Protein AF-A0A8J5MCW6-F1 (afdb_monomer)

Radius of gyration: 15.03 Å; Cα contacts (8 Å, |Δi|>4): 127; chains: 1; bounding box: 29×41×36 Å

Foldseek 3Di:
DAWQAAFWKKWKADQDQAEGEPVRTDIDGDHHGDDDDDDPSIDMDGDDDPDDTDDDDDDDDDPPDDDDPPPDDDDGYYDHPPDPDDPPPDDDPD

Mean predicted aligned error: 8.99 Å

Organism: NCBI:txid2496075

Sequence (94 aa):
VIVLQNNTSICGFGWNAQIALRSEREEIRLNKGDILMFRDDFIYSPVGYSSPNVCLHAYLDMPVYERDELHQTQLVPYINNDKPKRDDDRFCFA

Secondary structure (DSSP, 8-state):
-EE-STTEEEEE--S-SS-EEGGG-EEEEE-TT-B----TT--EEEPP-SS---EE------TT----TT-PPPP--EE---SPPPTT------

Solvent-accessible surface area (backbone atoms only — not comparable to full-atom values): 6326 Å² total; per-residue (Å²): 61,40,31,71,38,66,81,39,51,35,39,37,35,59,86,44,103,64,54,43,46,54,78,53,56,42,80,47,79,39,40,55,74,40,72,54,84,78,63,91,69,58,45,69,45,78,60,93,64,99,59,92,82,58,71,47,83,72,83,91,74,55,97,88,55,82,75,60,95,77,75,61,89,77,88,58,56,75,43,86,61,85,59,89,80,70,93,77,83,67,82,80,88,126

Structure (mmCIF, N/CA/C/O backbone):
data_AF-A0A8J5MCW6-F1
#
_entry.id   AF-A0A8J5MCW6-F1
#
loop_
_atom_site.group_PDB
_atom_site.id
_atom_site.type_symbol
_atom_site.label_atom_id
_atom_site.label_alt_id
_atom_site.label_comp_id
_atom_site.label_asym_id
_atom_site.label_entity_id
_atom_site.label_seq_id
_atom_site.pdbx_PDB_ins_code
_atom_site.Cartn_x
_atom_site.Cartn_y
_atom_site.Cartn_z
_atom_site.occupancy
_atom_site.B_iso_or_equiv
_atom_site.auth_seq_id
_atom_site.auth_comp_id
_atom_site.auth_asym_id
_atom_site.auth_atom_id
_atom_site.pdbx_PDB_model_num
ATOM 1 N N . VAL A 1 1 ? -3.214 -3.193 -2.977 1.00 84.56 1 VAL A N 1
ATOM 2 C CA . VAL A 1 1 ? -3.631 -3.331 -1.562 1.00 84.56 1 VAL A CA 1
ATOM 3 C C . VAL A 1 1 ? -5.141 -3.443 -1.496 1.00 84.56 1 VAL A C 1
ATOM 5 O O . VAL A 1 1 ? -5.817 -2.621 -2.098 1.00 84.56 1 VAL A O 1
ATOM 8 N N . ILE A 1 2 ? -5.662 -4.455 -0.805 1.00 90.75 2 ILE A N 1
ATOM 9 C CA . ILE A 1 2 ? -7.097 -4.631 -0.550 1.00 90.75 2 ILE A CA 1
ATOM 10 C C . ILE A 1 2 ? -7.353 -4.340 0.924 1.00 90.75 2 ILE A C 1
ATOM 12 O O . ILE A 1 2 ? -6.688 -4.904 1.798 1.00 90.75 2 IL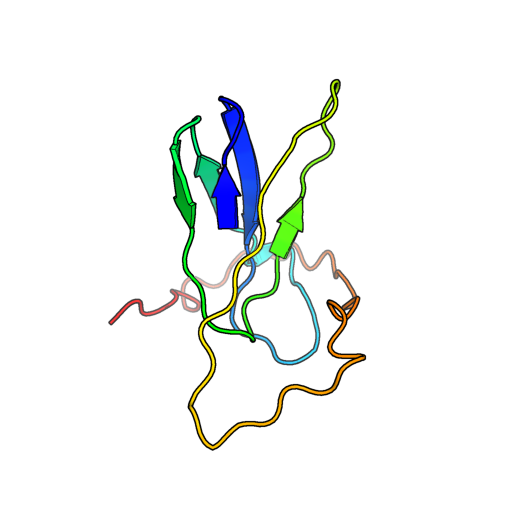E A O 1
ATOM 16 N N . VAL A 1 3 ? -8.322 -3.473 1.192 1.00 92.31 3 VAL A N 1
ATOM 17 C CA . VAL A 1 3 ? -8.625 -2.998 2.538 1.00 92.31 3 VAL A CA 1
ATOM 18 C C . VAL A 1 3 ? -9.696 -3.863 3.197 1.00 92.31 3 VAL A C 1
ATOM 20 O O . VAL A 1 3 ? -10.795 -4.029 2.666 1.00 92.31 3 VAL A O 1
ATOM 23 N N . LEU A 1 4 ? -9.404 -4.399 4.387 1.00 91.69 4 LEU A N 1
ATOM 24 C CA . LEU A 1 4 ? -10.339 -5.262 5.124 1.00 91.69 4 LEU A CA 1
ATOM 25 C C . LEU A 1 4 ? -11.127 -4.523 6.218 1.00 91.69 4 LEU A C 1
ATOM 27 O O . LEU A 1 4 ? -11.996 -5.124 6.857 1.00 91.69 4 LEU A O 1
ATOM 31 N N . GLN A 1 5 ? -10.854 -3.232 6.431 1.00 91.19 5 GLN A N 1
ATOM 32 C CA . GLN A 1 5 ? -11.467 -2.415 7.480 1.00 91.19 5 GLN A CA 1
ATOM 33 C C . GLN A 1 5 ? -11.846 -1.013 6.999 1.00 91.19 5 GLN A C 1
ATOM 35 O O . GLN A 1 5 ? -11.161 -0.407 6.180 1.00 91.19 5 GLN A O 1
ATOM 40 N N . ASN A 1 6 ? -12.932 -0.475 7.551 1.00 91.25 6 ASN A N 1
ATOM 41 C CA . ASN A 1 6 ? -13.337 0.902 7.282 1.00 91.25 6 ASN A CA 1
ATOM 42 C C . ASN A 1 6 ? -12.334 1.899 7.856 1.00 91.25 6 ASN A C 1
ATOM 44 O O . ASN A 1 6 ? -11.671 1.607 8.851 1.00 91.25 6 ASN A O 1
ATOM 48 N N . ASN A 1 7 ? -12.300 3.095 7.268 1.00 90.50 7 ASN A N 1
ATOM 49 C CA . ASN A 1 7 ? -11.458 4.192 7.735 1.00 90.50 7 ASN A CA 1
ATOM 50 C C . ASN A 1 7 ? -9.958 3.837 7.769 1.00 90.50 7 ASN A C 1
ATOM 52 O O . ASN A 1 7 ? -9.220 4.244 8.667 1.00 90.50 7 ASN A O 1
ATOM 56 N N . THR A 1 8 ? -9.516 3.059 6.782 1.00 89.88 8 THR A N 1
ATOM 57 C CA . THR A 1 8 ? -8.098 2.803 6.537 1.00 89.88 8 THR A CA 1
ATOM 58 C C . THR A 1 8 ? -7.504 4.040 5.873 1.00 89.88 8 THR A C 1
ATOM 60 O O . THR A 1 8 ? -8.028 4.520 4.872 1.00 89.88 8 THR A O 1
ATOM 63 N N . SER A 1 9 ? -6.429 4.576 6.439 1.00 90.62 9 SER A N 1
ATOM 64 C CA . SER A 1 9 ? -5.703 5.736 5.934 1.00 90.62 9 SER A CA 1
ATOM 65 C C . SER A 1 9 ? -4.252 5.372 5.608 1.00 90.62 9 SER A C 1
ATOM 67 O O . SER A 1 9 ? -3.539 4.723 6.380 1.00 90.62 9 SER A O 1
ATOM 69 N N . ILE A 1 10 ? -3.813 5.767 4.421 1.00 88.69 10 ILE A N 1
ATOM 70 C CA . ILE A 1 10 ? -2.455 5.549 3.930 1.00 88.69 10 ILE A CA 1
ATOM 71 C C . ILE A 1 10 ? -1.879 6.914 3.572 1.00 88.69 10 ILE A C 1
ATOM 73 O O . ILE A 1 10 ? -2.521 7.701 2.879 1.00 88.69 10 ILE A O 1
ATOM 77 N N . CYS A 1 11 ? -0.663 7.194 4.037 1.00 88.94 11 CYS A N 1
ATOM 78 C CA . CYS A 1 11 ? 0.099 8.334 3.539 1.00 88.94 11 CYS A CA 1
ATOM 79 C C . CYS A 1 11 ? 0.818 7.899 2.265 1.00 88.94 11 CYS A C 1
ATOM 81 O O . CYS A 1 11 ? 1.682 7.025 2.336 1.00 88.94 11 CYS A O 1
ATOM 83 N N . GLY A 1 12 ? 0.450 8.491 1.135 1.00 89.00 12 GLY A N 1
ATOM 84 C CA . GLY A 1 12 ? 1.158 8.364 -0.131 1.00 89.00 12 GLY A CA 1
ATOM 85 C C . GLY A 1 12 ? 2.145 9.508 -0.316 1.00 89.00 12 GLY A C 1
ATOM 86 O O . GLY A 1 12 ? 1.913 10.624 0.157 1.00 89.00 12 GLY A O 1
ATOM 87 N N . PHE A 1 13 ? 3.239 9.226 -1.006 1.00 85.19 13 PHE A N 1
ATOM 88 C CA . PHE A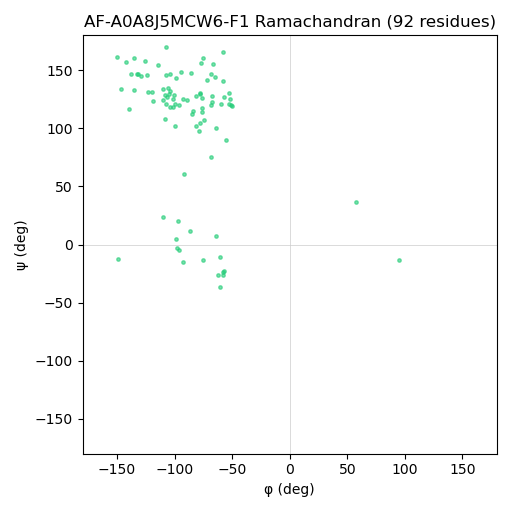 1 13 ? 4.222 10.220 -1.410 1.00 85.19 13 PHE A CA 1
ATOM 89 C C . PHE A 1 13 ? 4.444 10.134 -2.915 1.00 85.19 13 PHE A C 1
ATOM 91 O O . PHE A 1 13 ? 4.169 9.110 -3.546 1.00 85.19 13 PHE A O 1
ATOM 98 N N . GLY A 1 14 ? 4.933 11.233 -3.478 1.00 71.06 14 GLY A N 1
ATOM 99 C CA . GLY A 1 14 ? 5.300 11.308 -4.876 1.00 71.06 14 GLY A CA 1
ATOM 100 C C . GLY A 1 14 ? 6.337 10.289 -5.306 1.00 71.06 14 GLY A C 1
ATOM 101 O O . GLY A 1 14 ? 7.044 9.694 -4.491 1.00 71.06 14 GLY A O 1
ATOM 102 N N . TRP A 1 15 ? 6.471 10.149 -6.623 1.00 69.62 15 TRP A N 1
ATOM 103 C CA . TRP A 1 15 ? 7.590 9.430 -7.206 1.00 69.62 15 TRP A CA 1
ATOM 104 C C . TRP A 1 15 ? 8.900 10.152 -6.879 1.00 69.62 15 TRP A C 1
ATOM 106 O O . TRP A 1 15 ? 9.258 11.146 -7.507 1.00 69.62 15 TRP A O 1
ATOM 116 N N . ASN A 1 16 ? 9.617 9.643 -5.886 1.00 62.97 16 ASN A N 1
ATOM 117 C CA . ASN A 1 16 ? 10.961 10.078 -5.565 1.00 62.97 16 ASN A CA 1
ATOM 118 C C . ASN A 1 16 ? 11.763 8.827 -5.228 1.00 62.97 16 ASN A C 1
ATOM 120 O O . ASN A 1 16 ? 11.432 8.111 -4.292 1.00 62.97 16 ASN A O 1
ATOM 124 N N . ALA A 1 17 ? 12.793 8.529 -6.016 1.00 60.09 17 ALA A N 1
ATOM 125 C CA . ALA A 1 17 ? 13.438 7.218 -6.019 1.00 60.09 17 ALA A CA 1
ATOM 126 C C . ALA A 1 17 ? 14.061 6.802 -4.670 1.00 60.09 17 ALA A C 1
ATOM 128 O O . ALA A 1 17 ? 14.508 5.663 -4.553 1.00 60.09 17 ALA A O 1
ATOM 129 N N . GLN A 1 18 ? 14.175 7.705 -3.683 1.00 74.25 18 GLN A N 1
ATOM 130 C CA . GLN A 1 18 ? 14.942 7.438 -2.461 1.00 74.25 18 GLN A CA 1
ATOM 131 C C . GLN A 1 18 ? 14.442 8.126 -1.179 1.00 74.25 18 GLN A C 1
ATOM 133 O O . GLN A 1 18 ? 14.948 7.784 -0.115 1.00 74.25 18 GLN A O 1
ATOM 138 N N . ILE A 1 19 ? 13.523 9.105 -1.222 1.00 80.94 19 ILE A N 1
ATOM 139 C CA . ILE A 1 19 ? 13.180 9.931 -0.042 1.00 80.94 19 ILE A CA 1
ATOM 140 C C . ILE A 1 19 ? 11.698 10.337 -0.046 1.00 80.94 19 ILE A C 1
ATOM 142 O O . ILE A 1 19 ? 11.202 10.857 -1.039 1.00 80.94 19 ILE A O 1
ATOM 146 N N . ALA A 1 20 ? 11.021 10.196 1.097 1.00 84.94 20 ALA A N 1
ATOM 147 C CA . ALA A 1 20 ? 9.672 10.713 1.327 1.00 84.94 20 ALA A CA 1
ATOM 148 C C . ALA A 1 20 ? 9.708 12.151 1.880 1.00 84.94 20 ALA A C 1
ATOM 150 O O . ALA A 1 20 ? 10.303 12.402 2.933 1.00 84.94 20 ALA A O 1
ATOM 151 N N . LEU A 1 21 ? 9.041 13.095 1.209 1.00 84.88 21 LEU A N 1
ATOM 152 C CA . LEU A 1 21 ? 8.959 14.498 1.630 1.00 84.88 21 LEU A CA 1
ATOM 153 C C . LEU A 1 21 ? 7.598 14.819 2.255 1.00 84.88 21 LEU A C 1
ATOM 155 O O . LEU A 1 21 ? 6.550 14.525 1.684 1.00 84.88 21 LEU A O 1
ATOM 159 N N . ARG A 1 22 ? 7.590 15.479 3.420 1.00 83.19 22 ARG A N 1
ATOM 160 C CA . ARG A 1 22 ? 6.339 15.855 4.104 1.00 83.19 22 ARG A CA 1
ATOM 161 C C . ARG A 1 22 ? 5.448 16.780 3.269 1.00 83.19 22 ARG A C 1
ATOM 163 O O . ARG A 1 22 ? 4.228 16.634 3.319 1.00 83.19 22 ARG A O 1
ATOM 170 N N . SER A 1 23 ? 6.037 17.698 2.501 1.00 81.12 23 SER A N 1
ATOM 171 C CA . SER A 1 23 ? 5.307 18.645 1.647 1.00 81.12 23 SER A CA 1
ATOM 172 C C . SER A 1 23 ? 4.472 17.976 0.548 1.00 81.12 23 SER A C 1
ATOM 174 O O . SER A 1 23 ? 3.475 18.556 0.111 1.00 81.12 23 SER A O 1
ATOM 176 N N . GLU A 1 24 ? 4.877 16.774 0.129 1.00 81.12 24 GLU A N 1
ATOM 177 C CA . GLU A 1 24 ? 4.266 15.958 -0.932 1.00 81.12 24 GLU A CA 1
ATOM 178 C C . GLU A 1 24 ? 3.335 14.873 -0.382 1.00 81.12 24 GLU A C 1
ATOM 180 O O . GLU A 1 24 ? 2.846 14.027 -1.127 1.00 81.12 24 GLU A O 1
ATOM 185 N N . ARG A 1 25 ? 3.112 14.856 0.936 1.00 86.50 25 ARG A N 1
ATOM 186 C CA . ARG A 1 25 ? 2.273 13.848 1.572 1.00 86.50 25 ARG A CA 1
ATOM 187 C C . ARG A 1 25 ? 0.812 14.036 1.171 1.00 86.50 25 ARG A C 1
ATOM 189 O O . ARG A 1 25 ? 0.189 15.030 1.547 1.00 86.50 25 ARG A O 1
ATOM 196 N N . GLU A 1 26 ? 0.260 13.012 0.544 1.00 87.38 26 GLU A N 1
ATOM 197 C CA . GLU A 1 26 ? -1.158 12.874 0.219 1.00 87.38 26 GLU A CA 1
ATOM 198 C C . GLU A 1 26 ? -1.793 11.837 1.159 1.00 87.38 26 GLU A C 1
ATOM 200 O O . GLU A 1 26 ? -1.217 10.777 1.417 1.00 87.38 26 GLU A O 1
ATOM 205 N N . GLU A 1 27 ? -2.972 12.134 1.710 1.00 90.38 27 GLU A N 1
ATOM 206 C CA . GLU A 1 27 ? -3.714 11.175 2.537 1.00 90.38 27 GLU A CA 1
ATOM 207 C C . GLU A 1 27 ? -4.760 10.453 1.685 1.00 90.38 27 GLU A C 1
ATOM 209 O O . GLU A 1 27 ? -5.687 11.071 1.164 1.00 90.38 27 GLU A O 1
ATOM 214 N N . ILE A 1 28 ? -4.647 9.130 1.597 1.00 91.50 28 ILE A N 1
ATOM 215 C CA . ILE A 1 28 ? -5.593 8.274 0.883 1.00 91.50 28 ILE A CA 1
ATOM 216 C C . ILE A 1 28 ? -6.476 7.577 1.914 1.00 91.50 28 ILE A C 1
ATOM 218 O O . ILE A 1 28 ? -5.983 6.806 2.739 1.00 91.50 28 ILE A O 1
ATOM 222 N N . ARG A 1 29 ? -7.786 7.833 1.858 1.00 93.38 29 ARG A N 1
ATOM 223 C CA . ARG A 1 29 ? -8.781 7.217 2.748 1.00 93.38 29 ARG A CA 1
ATOM 224 C C . ARG A 1 29 ? -9.567 6.145 2.015 1.00 93.38 29 ARG A C 1
ATOM 226 O O . ARG A 1 29 ? -10.102 6.396 0.940 1.00 93.38 29 ARG A O 1
ATOM 233 N N . LEU A 1 30 ? -9.645 4.974 2.630 1.00 93.19 30 LEU A N 1
ATOM 234 C CA . LEU A 1 30 ? -10.217 3.760 2.069 1.00 93.19 30 LEU A CA 1
ATOM 235 C C . LEU A 1 30 ? -11.173 3.117 3.076 1.00 93.19 30 LEU A C 1
ATOM 237 O O . LEU A 1 30 ? -10.961 3.150 4.293 1.00 93.19 30 LEU A O 1
ATOM 241 N N . ASN A 1 31 ? -12.219 2.492 2.559 1.00 94.06 31 ASN A N 1
ATOM 242 C CA . ASN A 1 3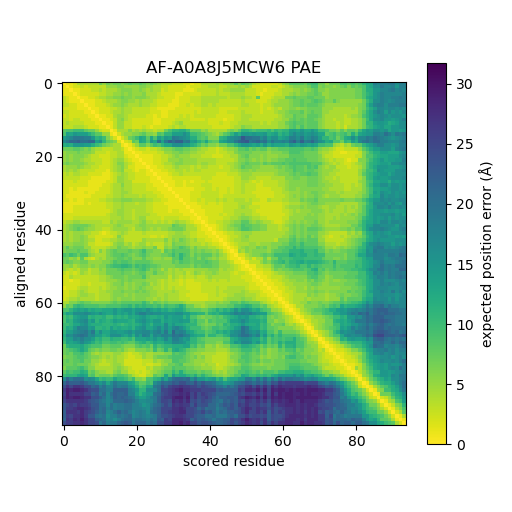1 ? -13.165 1.691 3.314 1.00 94.06 31 ASN A CA 1
ATOM 243 C C . ASN A 1 31 ? -12.986 0.199 3.034 1.00 94.06 31 ASN A C 1
ATOM 245 O O . ASN A 1 31 ? -12.248 -0.219 2.143 1.00 94.06 31 ASN A O 1
ATOM 249 N N . LYS A 1 32 ? -13.666 -0.631 3.828 1.00 94.50 32 LYS A N 1
ATOM 250 C CA . LYS A 1 32 ? -13.643 -2.079 3.639 1.00 94.50 32 LYS A CA 1
ATOM 251 C C . LYS A 1 32 ? -14.119 -2.432 2.227 1.00 94.50 32 LYS A C 1
ATOM 253 O O . LYS A 1 32 ? -15.231 -2.081 1.847 1.00 94.50 32 LYS A O 1
ATOM 258 N N . GLY A 1 33 ? -13.307 -3.208 1.516 1.00 93.44 33 GLY A N 1
ATOM 259 C CA . GLY A 1 33 ? -13.565 -3.629 0.140 1.00 93.44 33 GLY A CA 1
ATOM 260 C C . GLY A 1 33 ? -12.916 -2.737 -0.917 1.00 93.44 33 GLY A C 1
ATOM 261 O O . GLY A 1 33 ? -12.807 -3.177 -2.059 1.00 93.44 33 GLY A O 1
ATOM 262 N N . ASP A 1 34 ? -12.428 -1.549 -0.550 1.00 95.00 34 ASP A N 1
ATOM 263 C CA . ASP A 1 34 ? -11.704 -0.695 -1.486 1.00 95.00 34 ASP A CA 1
ATOM 264 C C . ASP A 1 34 ? -10.350 -1.314 -1.855 1.00 95.00 34 ASP A C 1
ATOM 266 O O . ASP A 1 34 ? -9.681 -1.985 -1.053 1.00 95.00 34 ASP A O 1
ATOM 270 N N . ILE A 1 35 ? -9.944 -1.063 -3.098 1.00 92.81 35 ILE A N 1
ATOM 271 C CA . ILE A 1 35 ? -8.690 -1.545 -3.666 1.00 92.81 35 ILE A CA 1
ATOM 272 C C . ILE A 1 35 ? -7.849 -0.336 -4.056 1.00 92.81 35 ILE A C 1
ATOM 274 O O . ILE A 1 35 ? -8.263 0.493 -4.861 1.00 92.81 35 ILE A O 1
ATOM 278 N N . LEU A 1 36 ? -6.639 -0.275 -3.512 1.00 90.00 36 LEU A N 1
ATOM 279 C CA . LEU A 1 36 ? -5.618 0.679 -3.914 1.00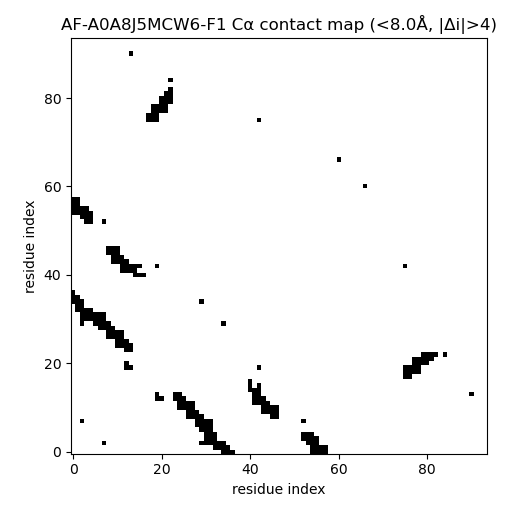 90.00 36 LEU A CA 1
ATOM 280 C C . LEU A 1 36 ? -4.600 -0.028 -4.818 1.00 90.00 36 LEU A C 1
ATOM 282 O O . LEU A 1 36 ? -3.934 -0.975 -4.386 1.00 90.00 36 LEU A O 1
ATOM 286 N N . MET A 1 37 ? -4.479 0.431 -6.063 1.00 90.81 37 MET A N 1
ATOM 287 C CA . MET A 1 37 ? -3.481 -0.031 -7.032 1.00 90.81 37 MET A CA 1
ATOM 288 C C . MET A 1 37 ? -2.452 1.074 -7.269 1.00 90.81 37 MET A C 1
ATOM 290 O O . MET A 1 37 ? -2.822 2.228 -7.462 1.00 90.81 37 MET A O 1
ATOM 294 N N . PHE A 1 38 ? -1.172 0.717 -7.256 1.00 85.62 38 PHE A N 1
ATOM 295 C CA . PHE A 1 38 ? -0.060 1.633 -7.498 1.00 85.62 38 PHE A CA 1
ATOM 296 C C . PHE A 1 38 ? 1.114 0.889 -8.139 1.00 85.62 38 PHE A C 1
ATOM 298 O O . PHE A 1 38 ? 1.175 -0.342 -8.088 1.00 85.62 38 PHE A O 1
ATOM 305 N N . ARG A 1 39 ? 2.026 1.644 -8.756 1.00 82.81 39 ARG A N 1
ATOM 306 C CA . ARG A 1 39 ? 3.285 1.138 -9.323 1.00 82.81 39 ARG A CA 1
ATOM 307 C C . ARG A 1 39 ? 4.305 0.875 -8.207 1.0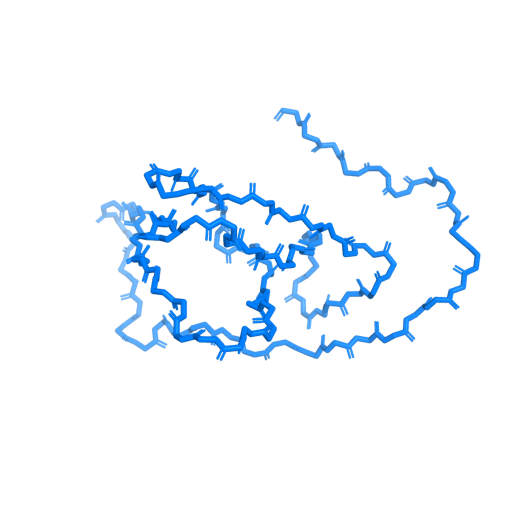0 82.81 39 ARG A C 1
ATOM 309 O O . ARG A 1 39 ? 4.172 1.456 -7.136 1.00 82.81 39 ARG A O 1
ATOM 316 N N . ASP A 1 40 ? 5.290 -0.003 -8.424 1.00 77.88 40 ASP A N 1
ATOM 317 C CA . ASP A 1 40 ? 6.212 -0.444 -7.353 1.00 77.88 40 ASP A CA 1
ATOM 318 C C . ASP A 1 40 ? 6.982 0.699 -6.673 1.00 77.88 40 ASP A C 1
ATOM 320 O O . ASP A 1 40 ? 7.306 0.611 -5.492 1.00 77.88 40 ASP A O 1
ATOM 324 N N . ASP A 1 41 ? 7.184 1.796 -7.397 1.00 78.19 41 ASP A N 1
ATOM 325 C CA . ASP A 1 41 ? 7.921 2.975 -6.960 1.00 78.19 41 ASP A CA 1
ATOM 326 C C . ASP A 1 41 ? 7.057 3.984 -6.190 1.00 78.19 41 ASP A C 1
ATOM 328 O O . ASP A 1 41 ? 7.476 5.114 -5.928 1.00 78.19 41 ASP A O 1
ATOM 332 N N . PHE A 1 42 ? 5.844 3.579 -5.814 1.00 83.94 42 PHE A N 1
ATOM 333 C CA . PHE A 1 42 ? 4.998 4.323 -4.900 1.00 83.94 42 PHE A CA 1
ATOM 334 C C . PHE A 1 42 ? 5.493 4.156 -3.464 1.00 83.94 42 PHE A C 1
ATOM 336 O O . PHE A 1 42 ? 5.408 3.080 -2.868 1.00 83.94 42 PHE A O 1
ATOM 343 N N . ILE A 1 43 ? 5.958 5.254 -2.875 1.00 84.19 43 ILE A N 1
ATOM 344 C CA . ILE A 1 43 ? 6.295 5.290 -1.457 1.00 84.19 43 ILE A CA 1
ATOM 345 C C . ILE A 1 43 ? 5.010 5.506 -0.663 1.00 84.19 43 ILE A C 1
ATOM 347 O O . ILE A 1 43 ? 4.275 6.472 -0.880 1.00 84.19 43 ILE A O 1
ATOM 351 N N . TYR A 1 44 ? 4.767 4.640 0.316 1.00 85.75 44 TYR A N 1
ATOM 352 C CA . TYR A 1 44 ? 3.655 4.804 1.238 1.00 85.75 44 TYR A CA 1
ATOM 353 C C . TYR A 1 44 ? 4.014 4.391 2.656 1.00 85.75 44 TYR A C 1
ATOM 355 O O . TYR A 1 44 ? 4.921 3.595 2.894 1.00 85.75 44 TYR A O 1
ATOM 363 N N . SER A 1 45 ? 3.268 4.938 3.610 1.00 82.31 45 SER A N 1
ATOM 364 C CA . SER A 1 45 ? 3.373 4.584 5.019 1.00 82.31 45 SER A CA 1
ATOM 365 C C . SER A 1 45 ? 1.978 4.404 5.621 1.00 82.31 45 SER A C 1
ATOM 367 O O . SER A 1 45 ? 1.102 5.250 5.385 1.00 82.31 45 SER A O 1
ATOM 369 N N . PRO A 1 46 ? 1.729 3.320 6.382 1.00 75.06 46 PRO A N 1
ATOM 370 C CA . PRO A 1 46 ? 0.505 3.204 7.158 1.00 75.06 46 PRO A CA 1
ATOM 371 C C . PRO A 1 46 ? 0.475 4.289 8.239 1.00 75.06 46 PRO A C 1
ATOM 373 O O . PRO A 1 46 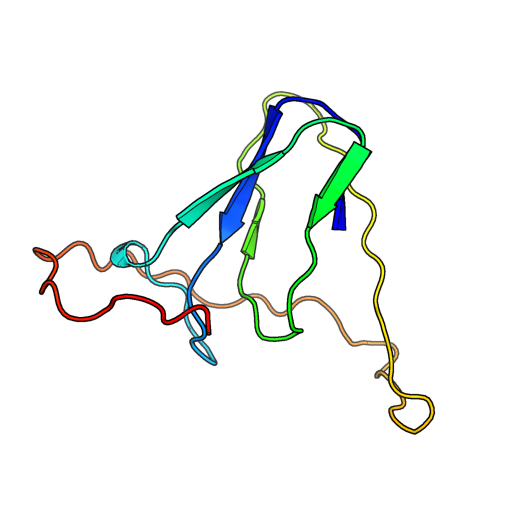? 1.500 4.633 8.831 1.00 75.06 46 PRO A O 1
ATOM 376 N N . VAL A 1 47 ? -0.709 4.822 8.532 1.00 78.44 47 VAL A N 1
ATOM 377 C CA . VAL A 1 47 ? -0.866 5.699 9.699 1.00 78.44 47 VAL A CA 1
ATOM 378 C C . VAL A 1 47 ? -0.873 4.885 10.995 1.00 78.44 47 VAL A C 1
ATOM 380 O O . VAL A 1 47 ? -1.123 3.680 10.996 1.00 78.44 47 VAL A O 1
ATOM 383 N N . GLY A 1 48 ? -0.611 5.547 12.122 1.00 77.88 48 GLY A N 1
ATOM 384 C CA . GLY A 1 48 ? -0.813 4.934 13.432 1.00 77.88 48 GLY A CA 1
ATOM 385 C C . GLY A 1 48 ? -2.302 4.703 13.688 1.00 77.88 48 GLY A C 1
ATOM 386 O O . GLY A 1 48 ? -3.084 5.653 13.663 1.00 77.88 48 GLY A O 1
ATOM 387 N N . TYR A 1 49 ? -2.687 3.457 13.957 1.00 78.88 49 TYR A N 1
ATOM 388 C CA . TYR A 1 49 ? -4.055 3.090 14.320 1.00 78.88 49 TYR A CA 1
ATOM 389 C C . TYR A 1 49 ? -4.151 2.744 15.807 1.00 78.88 49 TYR A C 1
ATOM 391 O O . TYR A 1 49 ? -3.231 2.164 16.381 1.00 78.88 49 TYR A O 1
ATOM 399 N N . SER A 1 50 ? -5.288 3.064 16.429 1.00 82.00 50 SER A N 1
ATOM 400 C CA . SER A 1 50 ? -5.603 2.654 17.807 1.00 82.00 50 SER A CA 1
ATOM 401 C C . SER A 1 50 ? -6.002 1.176 17.923 1.00 82.00 50 SER A C 1
ATOM 403 O O . SER A 1 50 ? -6.037 0.632 19.025 1.00 82.00 50 SER A O 1
ATOM 405 N N . SER A 1 51 ? -6.292 0.522 16.797 1.00 80.25 51 SER A N 1
ATOM 406 C CA . SER A 1 51 ? -6.622 -0.898 16.676 1.00 80.25 51 SER A CA 1
ATOM 407 C C . SER A 1 51 ? -5.864 -1.526 15.497 1.00 80.25 51 SER A C 1
ATOM 409 O O . SER A 1 51 ? -5.412 -0.801 14.609 1.00 80.25 51 SER A O 1
ATOM 411 N N . PRO A 1 52 ? -5.711 -2.863 15.444 1.00 84.56 52 PRO A N 1
ATOM 412 C CA . PRO A 1 52 ? -5.068 -3.517 14.308 1.00 84.56 52 PRO A CA 1
ATOM 413 C C . PRO A 1 52 ? -5.818 -3.222 13.006 1.00 84.56 52 PRO A C 1
ATOM 415 O O . PRO A 1 52 ? -6.991 -3.577 12.891 1.00 84.56 52 PRO A O 1
ATOM 418 N N . ASN A 1 53 ? -5.137 -2.621 12.030 1.00 83.62 53 ASN A N 1
ATOM 419 C CA . ASN A 1 53 ? -5.643 -2.421 10.675 1.00 83.62 53 ASN A CA 1
ATOM 420 C C . ASN A 1 53 ? -5.068 -3.502 9.751 1.00 83.62 53 ASN A C 1
ATOM 422 O O . ASN A 1 53 ? -3.850 -3.646 9.650 1.00 83.62 53 ASN A O 1
ATOM 426 N N . VAL A 1 54 ? -5.938 -4.294 9.116 1.00 85.81 54 VAL A N 1
ATOM 427 C CA . VAL A 1 54 ? -5.521 -5.425 8.272 1.00 85.81 54 VAL A CA 1
ATOM 428 C C . VAL A 1 54 ? -5.720 -5.082 6.798 1.00 85.81 54 VAL A C 1
ATOM 430 O O . VAL A 1 54 ? -6.825 -4.733 6.376 1.00 85.81 54 VAL A O 1
ATOM 433 N N . CYS A 1 55 ? -4.655 -5.247 6.017 1.00 85.50 55 CYS A N 1
ATOM 434 C CA . CYS A 1 55 ? -4.629 -5.050 4.571 1.00 85.50 55 CYS A CA 1
ATOM 435 C C . CYS A 1 55 ? -4.005 -6.270 3.879 1.00 85.50 55 CYS A C 1
ATOM 437 O O . CYS A 1 55 ? -3.078 -6.880 4.410 1.00 85.50 55 CYS A O 1
ATOM 439 N N . LEU A 1 56 ? -4.492 -6.615 2.684 1.00 86.31 56 LEU A N 1
ATOM 440 C CA . LEU A 1 56 ? -3.874 -7.633 1.829 1.00 86.31 56 LEU A CA 1
ATOM 441 C C . LEU A 1 56 ? -3.041 -6.964 0.740 1.00 86.31 56 LEU A C 1
ATOM 443 O O . LEU A 1 56 ? -3.527 -6.096 0.009 1.00 86.31 56 LEU A O 1
ATOM 447 N N . HIS A 1 57 ? -1.791 -7.393 0.613 1.00 86.31 57 HIS A N 1
ATOM 448 C CA . HIS A 1 57 ? -0.883 -6.937 -0.430 1.00 86.31 57 HIS A CA 1
ATOM 449 C C . HIS A 1 57 ? -0.824 -8.007 -1.515 1.00 86.31 57 HIS A C 1
ATOM 451 O O . HIS A 1 57 ? -0.577 -9.177 -1.237 1.00 86.31 57 HIS A O 1
ATOM 457 N N . ALA A 1 58 ? -1.110 -7.592 -2.743 1.00 85.00 58 ALA A N 1
ATOM 458 C CA . ALA A 1 58 ? -1.052 -8.425 -3.929 1.00 85.00 58 ALA A CA 1
ATOM 459 C C . ALA A 1 58 ? -0.281 -7.655 -4.994 1.00 85.00 58 ALA A C 1
ATOM 461 O O . ALA A 1 58 ? -0.371 -6.424 -5.055 1.00 85.00 58 ALA A O 1
ATOM 462 N N . TYR A 1 59 ? 0.452 -8.392 -5.814 1.00 83.69 59 TYR A N 1
ATOM 463 C CA . TYR A 1 59 ? 1.346 -7.841 -6.813 1.00 83.69 59 TYR A CA 1
ATOM 464 C C . TYR A 1 59 ? 0.985 -8.384 -8.194 1.00 83.69 59 TYR A C 1
ATOM 466 O O . TYR A 1 59 ? 0.544 -9.526 -8.320 1.00 83.69 59 TYR A O 1
ATOM 474 N N . LEU A 1 60 ? 1.156 -7.549 -9.217 1.00 85.56 60 LEU A N 1
ATOM 475 C CA . LEU A 1 60 ? 0.971 -7.926 -10.614 1.00 85.56 60 LEU A CA 1
ATOM 476 C C . LEU A 1 60 ? 2.347 -7.986 -11.274 1.00 85.56 60 LEU A C 1
ATOM 478 O O . LEU A 1 60 ? 2.961 -6.946 -11.502 1.00 85.56 60 LEU A O 1
ATOM 482 N N . ASP A 1 61 ? 2.812 -9.198 -11.562 1.00 81.75 61 ASP A N 1
ATOM 483 C CA . ASP A 1 61 ? 4.123 -9.433 -12.167 1.00 81.75 61 ASP A CA 1
ATOM 484 C C . ASP A 1 61 ? 4.003 -9.660 -13.663 1.00 81.75 61 ASP A C 1
ATOM 486 O O . ASP A 1 61 ? 3.061 -10.297 -14.144 1.00 81.75 61 ASP A O 1
ATOM 490 N N . MET A 1 62 ? 4.984 -9.160 -14.415 1.00 80.94 62 MET A N 1
ATOM 491 C CA . MET A 1 62 ? 5.129 -9.589 -15.798 1.00 80.94 62 MET A CA 1
ATOM 492 C C . MET A 1 62 ? 5.647 -11.033 -15.830 1.00 80.94 62 MET A C 1
ATOM 494 O O . MET A 1 62 ? 6.546 -11.356 -15.061 1.00 80.94 62 MET A O 1
ATOM 498 N N . PRO A 1 63 ? 5.175 -11.888 -16.757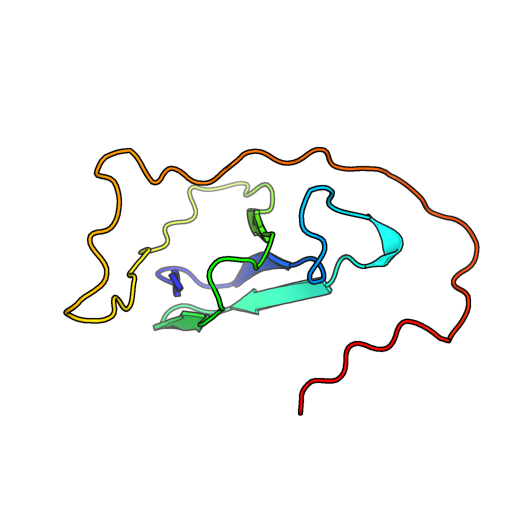 1.00 78.12 63 PRO A N 1
ATOM 499 C CA . PRO A 1 63 ? 5.591 -13.294 -16.831 1.00 78.12 63 PRO A CA 1
ATOM 500 C C . PRO A 1 63 ? 7.103 -13.510 -16.991 1.00 78.12 63 PRO A C 1
ATOM 502 O O . PRO A 1 63 ? 7.608 -14.584 -16.697 1.00 78.12 63 PRO A O 1
ATOM 505 N N . VAL A 1 64 ? 7.810 -12.498 -17.500 1.00 82.75 64 VAL A N 1
ATOM 506 C CA . VAL A 1 64 ? 9.264 -12.496 -17.722 1.00 82.75 64 VAL A CA 1
ATOM 507 C C . VAL A 1 64 ? 10.049 -11.849 -16.577 1.00 82.75 64 VAL A C 1
ATOM 509 O O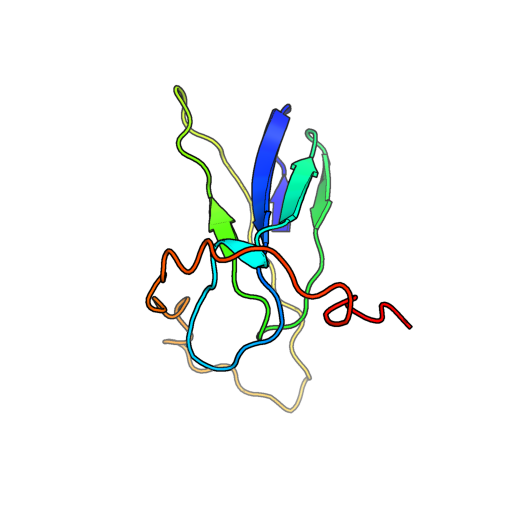 . VAL A 1 64 ? 11.274 -11.806 -16.627 1.00 82.75 64 VAL A O 1
ATOM 512 N N . TYR A 1 65 ? 9.357 -11.295 -15.582 1.00 75.69 65 TYR A N 1
ATOM 513 C CA . TYR A 1 65 ? 9.960 -10.644 -14.430 1.00 75.69 65 TYR A CA 1
ATOM 514 C C . TYR A 1 65 ? 9.962 -11.618 -13.252 1.00 75.69 65 TYR A C 1
ATOM 516 O O . TYR A 1 65 ? 8.937 -11.829 -12.605 1.00 75.69 65 TYR A O 1
ATOM 524 N N . GLU A 1 66 ? 11.119 -12.213 -12.974 1.00 74.31 66 GLU A N 1
ATOM 525 C CA . GLU A 1 66 ? 11.330 -12.938 -11.723 1.00 74.31 66 GLU A CA 1
ATOM 526 C C . GLU A 1 66 ? 11.488 -11.916 -10.596 1.00 74.31 66 GLU A C 1
ATOM 528 O O . GLU A 1 66 ? 12.498 -11.215 -10.499 1.00 74.31 66 GLU A O 1
ATOM 533 N N . ARG A 1 67 ? 10.458 -11.797 -9.751 1.00 71.44 67 ARG A N 1
ATOM 534 C CA . ARG A 1 67 ? 10.575 -11.029 -8.514 1.00 71.44 67 ARG A CA 1
ATOM 535 C C . ARG A 1 67 ? 11.544 -11.765 -7.589 1.00 71.44 67 ARG A C 1
ATOM 537 O O . ARG A 1 67 ? 11.346 -12.942 -7.306 1.00 71.44 67 ARG A O 1
ATOM 544 N N . ASP A 1 68 ? 12.542 -11.042 -7.090 1.00 73.25 68 ASP A N 1
ATOM 545 C CA . ASP A 1 68 ? 13.430 -11.526 -6.032 1.00 73.25 68 ASP A CA 1
ATOM 546 C C . ASP A 1 68 ? 12.592 -12.023 -4.838 1.00 73.25 68 ASP A C 1
ATOM 548 O O . ASP A 1 68 ? 11.692 -11.321 -4.369 1.00 73.25 68 ASP A O 1
ATOM 552 N N . GLU A 1 69 ? 12.866 -13.224 -4.327 1.00 67.25 69 GLU A N 1
ATOM 553 C CA . GLU A 1 69 ? 12.173 -13.770 -3.150 1.00 67.25 69 GLU A CA 1
ATOM 554 C C . GLU A 1 69 ? 12.312 -12.848 -1.922 1.00 67.25 69 GLU A C 1
ATOM 556 O O . GLU A 1 69 ? 11.465 -12.849 -1.027 1.00 67.25 69 GLU A O 1
ATOM 561 N N . LEU A 1 70 ? 13.356 -12.013 -1.907 1.00 60.88 70 LEU A N 1
ATOM 562 C CA . LEU A 1 70 ? 13.636 -10.990 -0.902 1.00 60.88 70 LEU A CA 1
ATOM 563 C C . LEU A 1 70 ? 13.173 -9.586 -1.307 1.00 60.88 70 LEU A C 1
ATOM 565 O O . LEU A 1 70 ? 13.643 -8.611 -0.718 1.00 60.88 70 LEU A O 1
ATOM 569 N N . HIS A 1 71 ? 12.249 -9.447 -2.263 1.00 62.12 71 HIS A N 1
ATOM 570 C CA . HIS A 1 71 ? 11.664 -8.158 -2.636 1.00 62.12 71 HIS A CA 1
ATOM 571 C C . HIS A 1 71 ? 10.782 -7.615 -1.499 1.00 62.12 71 HIS A C 1
ATOM 573 O O . HIS A 1 71 ? 9.553 -7.685 -1.507 1.00 62.12 71 HIS A O 1
ATOM 579 N N . GLN A 1 72 ? 11.449 -7.115 -0.467 1.00 65.50 72 GLN A N 1
ATOM 580 C CA . GLN A 1 72 ? 10.856 -6.511 0.705 1.00 65.50 72 GLN A CA 1
ATOM 581 C C . GLN A 1 72 ? 10.593 -5.039 0.424 1.00 65.50 72 GLN A C 1
ATOM 583 O O . GLN A 1 72 ? 11.353 -4.370 -0.279 1.00 65.50 72 GLN A O 1
ATOM 588 N N . THR A 1 73 ? 9.527 -4.525 1.029 1.00 69.56 73 THR A N 1
ATOM 589 C CA . THR A 1 73 ? 9.283 -3.088 1.108 1.00 69.56 73 THR A CA 1
ATOM 590 C C . THR A 1 73 ? 10.545 -2.394 1.613 1.00 69.56 73 THR A C 1
ATOM 592 O O . THR A 1 73 ? 11.009 -2.669 2.722 1.00 69.56 73 THR A O 1
ATOM 595 N N . GLN A 1 74 ? 11.109 -1.501 0.804 1.00 73.50 74 GLN A N 1
ATOM 596 C CA . GLN A 1 74 ? 12.288 -0.748 1.204 1.00 73.50 74 GLN A CA 1
ATOM 597 C C . GLN A 1 74 ? 11.883 0.378 2.152 1.00 73.50 74 GLN A C 1
ATOM 599 O O . GLN A 1 74 ? 10.968 1.155 1.875 1.00 73.50 74 GLN A O 1
ATOM 604 N N . LEU A 1 75 ? 12.578 0.473 3.284 1.00 78.44 75 LEU A N 1
ATOM 605 C CA . LEU A 1 75 ? 12.448 1.618 4.175 1.00 78.44 75 LEU A CA 1
ATOM 606 C C . LEU A 1 75 ? 13.218 2.792 3.572 1.00 78.44 75 LEU A C 1
ATOM 608 O O . LEU A 1 75 ? 14.439 2.733 3.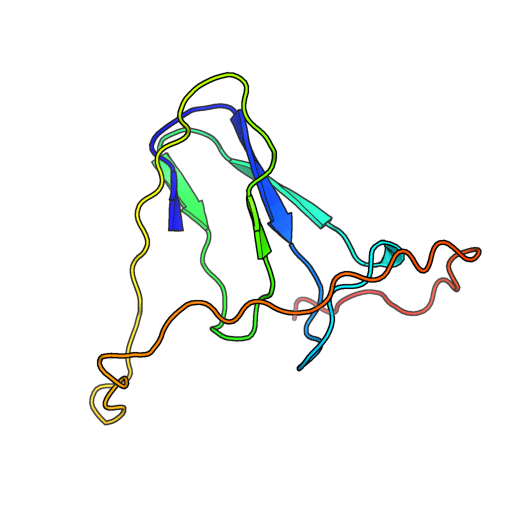436 1.00 78.44 75 LEU A O 1
ATOM 612 N N . VAL A 1 76 ? 12.503 3.864 3.244 1.00 80.31 76 VAL A N 1
ATOM 613 C CA . VAL A 1 76 ? 13.095 5.109 2.745 1.00 80.31 76 VAL A CA 1
ATOM 614 C C . VAL A 1 76 ? 13.101 6.187 3.837 1.00 80.31 76 VAL A C 1
ATOM 616 O O . VAL A 1 76 ? 12.186 6.225 4.667 1.00 80.31 76 VAL A O 1
ATOM 619 N N . PRO A 1 77 ? 14.105 7.083 3.872 1.00 83.56 77 PRO A N 1
ATOM 620 C CA . PRO A 1 77 ? 14.110 8.230 4.771 1.00 83.56 77 PRO A CA 1
ATOM 621 C C . PRO A 1 77 ? 12.886 9.133 4.581 1.00 83.56 77 PRO A C 1
ATOM 623 O O . PRO A 1 77 ? 12.482 9.428 3.457 1.00 83.56 77 PRO A O 1
ATOM 626 N N . TYR A 1 78 ? 12.350 9.635 5.693 1.00 83.81 78 TYR A N 1
ATOM 627 C CA . TYR A 1 78 ? 11.295 10.648 5.717 1.00 83.81 78 TYR A CA 1
ATOM 628 C C . TYR A 1 78 ? 11.866 11.994 6.172 1.00 83.81 78 TYR A C 1
ATOM 630 O O . TYR A 1 78 ? 12.402 12.103 7.277 1.00 83.81 78 TYR A O 1
ATOM 638 N N . ILE A 1 79 ? 11.745 13.025 5.331 1.00 84.69 79 ILE A N 1
ATOM 639 C CA . ILE A 1 79 ? 12.244 14.375 5.612 1.00 84.69 79 ILE A CA 1
ATOM 640 C C . ILE A 1 79 ? 11.070 15.328 5.830 1.00 84.69 79 ILE A C 1
ATOM 642 O O . ILE A 1 79 ? 10.215 15.529 4.965 1.00 84.69 79 ILE A O 1
ATOM 646 N N . ASN A 1 80 ? 11.076 15.986 6.989 1.00 82.44 80 ASN A N 1
ATOM 647 C CA . ASN A 1 80 ? 10.218 17.133 7.243 1.00 82.44 80 ASN A CA 1
ATOM 648 C C . ASN A 1 80 ? 10.821 18.377 6.575 1.00 82.44 80 ASN A C 1
ATOM 650 O O . ASN A 1 80 ? 11.742 18.995 7.109 1.00 82.44 80 ASN A O 1
ATOM 654 N N . ASN A 1 81 ? 10.320 18.710 5.389 1.00 76.94 81 ASN A N 1
ATOM 655 C CA . ASN A 1 81 ? 10.809 19.802 4.555 1.00 76.94 81 ASN A CA 1
ATOM 656 C C . ASN A 1 81 ? 9.821 20.974 4.465 1.00 76.94 81 ASN A C 1
ATOM 658 O O . ASN A 1 81 ? 9.893 21.715 3.487 1.00 76.94 81 ASN A O 1
ATOM 662 N N . ASP A 1 82 ? 8.922 21.137 5.444 1.00 71.25 82 ASP A N 1
ATOM 663 C CA . ASP A 1 82 ? 7.913 22.202 5.471 1.00 71.25 82 ASP A CA 1
ATOM 664 C C . ASP A 1 82 ? 8.572 23.597 5.340 1.00 71.25 82 ASP A C 1
ATOM 666 O O . ASP A 1 82 ? 8.960 24.250 6.308 1.00 71.25 82 ASP A O 1
ATOM 670 N N . LYS A 1 83 ? 8.713 24.042 4.091 1.00 58.12 83 LYS A N 1
ATOM 671 C CA . LYS A 1 83 ? 8.974 25.401 3.614 1.00 58.12 83 LYS A CA 1
ATOM 672 C C . LYS A 1 83 ? 7.717 25.826 2.837 1.00 58.12 83 LYS A C 1
ATOM 674 O O . LYS A 1 83 ? 7.002 24.944 2.358 1.00 58.12 83 LYS A O 1
ATOM 679 N N . PRO A 1 84 ? 7.397 27.128 2.707 1.00 52.16 84 PRO A N 1
ATOM 680 C CA . PRO A 1 84 ? 6.211 27.558 1.965 1.00 52.16 84 PRO A CA 1
ATOM 681 C C . PRO A 1 84 ? 6.219 26.934 0.562 1.00 52.16 84 PRO A C 1
ATOM 683 O O . PRO A 1 84 ? 7.195 27.100 -0.173 1.00 52.16 84 PRO A O 1
ATOM 686 N N . LYS A 1 85 ? 5.168 26.162 0.241 1.00 50.03 85 LYS A N 1
ATOM 687 C CA . LYS A 1 85 ? 5.019 25.450 -1.036 1.00 50.03 85 LYS A CA 1
ATOM 688 C C . LYS A 1 85 ? 5.219 26.444 -2.187 1.00 50.03 85 LYS A C 1
ATOM 690 O O . LYS A 1 85 ? 4.543 27.469 -2.228 1.00 50.03 85 LYS A O 1
ATOM 695 N N . ARG A 1 86 ? 6.145 26.160 -3.107 1.00 47.75 86 ARG A N 1
ATOM 696 C CA . ARG A 1 86 ? 6.071 26.729 -4.460 1.00 47.75 86 ARG A CA 1
ATOM 697 C C . ARG A 1 86 ? 5.013 25.916 -5.205 1.00 47.75 86 ARG A C 1
ATOM 699 O O . ARG A 1 86 ? 5.070 24.694 -5.173 1.00 47.75 86 ARG A O 1
ATOM 706 N N . ASP A 1 87 ? 4.058 26.595 -5.827 1.00 52.47 87 ASP A N 1
ATOM 707 C CA . ASP A 1 87 ? 2.863 26.032 -6.484 1.00 52.47 87 ASP A CA 1
ATOM 708 C C . ASP A 1 87 ? 3.129 25.112 -7.704 1.00 52.47 87 ASP A C 1
ATOM 710 O O . ASP A 1 87 ? 2.184 24.714 -8.389 1.00 52.47 87 ASP A O 1
ATOM 714 N N . ASP A 1 88 ? 4.384 24.757 -7.993 1.00 49.72 88 ASP A N 1
ATOM 715 C CA . ASP A 1 88 ? 4.762 24.095 -9.249 1.00 49.72 88 ASP A CA 1
ATOM 716 C C . ASP A 1 88 ? 4.771 22.556 -9.199 1.00 49.72 88 ASP A C 1
ATOM 718 O O . ASP A 1 88 ? 4.693 21.926 -10.251 1.00 49.72 88 ASP A O 1
ATOM 722 N N . ASP A 1 89 ? 4.756 21.925 -8.021 1.00 43.34 89 ASP A N 1
ATOM 723 C CA . ASP A 1 89 ? 4.808 20.455 -7.911 1.00 43.34 89 ASP A CA 1
ATOM 724 C C . ASP A 1 89 ? 3.403 19.834 -7.874 1.00 43.34 89 ASP A C 1
ATOM 726 O O . ASP A 1 89 ? 2.984 19.189 -6.909 1.00 43.34 89 ASP A O 1
ATOM 730 N N . ARG A 1 90 ? 2.630 20.052 -8.943 1.00 42.38 90 ARG A N 1
ATOM 731 C CA . ARG A 1 90 ? 1.395 19.295 -9.182 1.00 42.38 90 ARG A CA 1
ATOM 732 C C . ARG A 1 90 ? 1.737 17.996 -9.899 1.00 42.38 90 ARG A C 1
ATOM 734 O O . ARG A 1 90 ? 2.120 18.009 -11.065 1.00 42.38 90 ARG A O 1
ATOM 741 N N . PHE A 1 91 ? 1.559 16.876 -9.201 1.00 44.09 91 PHE A N 1
ATOM 742 C CA . PHE A 1 91 ? 1.563 15.543 -9.798 1.00 44.09 91 PHE A CA 1
ATOM 743 C C . PHE A 1 91 ? 0.604 15.499 -10.992 1.00 44.09 91 PHE A C 1
ATOM 745 O O . PHE A 1 91 ? -0.600 15.722 -10.853 1.00 44.09 91 PHE A O 1
ATOM 752 N N . CYS A 1 92 ? 1.141 15.200 -12.172 1.00 32.31 92 CYS A N 1
ATOM 753 C CA . CYS A 1 92 ? 0.342 14.834 -13.330 1.00 32.31 92 CYS A CA 1
ATOM 754 C C . CYS A 1 92 ? -0.103 13.378 -13.160 1.00 32.31 92 CYS A C 1
ATOM 756 O O . CYS A 1 92 ? 0.686 12.460 -13.373 1.00 32.31 92 CYS A O 1
ATOM 758 N N . PHE A 1 93 ? -1.367 13.167 -12.806 1.00 31.56 93 PHE A N 1
ATOM 759 C CA . PHE A 1 93 ? -2.061 11.941 -13.189 1.00 31.56 93 PHE A CA 1
ATOM 760 C C . PHE A 1 93 ? -2.541 12.160 -14.627 1.00 31.56 93 PHE A C 1
ATOM 762 O O . PHE A 1 93 ? -3.472 12.934 -14.851 1.00 31.56 93 PHE A O 1
ATOM 769 N N . ALA A 1 94 ? -1.831 11.574 -15.590 1.00 29.42 94 ALA A N 1
ATOM 770 C CA . ALA A 1 94 ? -2.270 11.470 -16.979 1.00 29.42 94 ALA A CA 1
ATOM 771 C C . ALA A 1 94 ? -2.819 10.064 -17.229 1.00 29.42 94 ALA A C 1
ATOM 773 O O . ALA A 1 94 ? -2.212 9.107 -16.693 1.00 29.42 94 ALA A O 1
#

pLDDT: mean 77.48, std 15.14, range [29.42, 95.0]